Protein AF-A0AA49Q5U3-F1 (afdb_monomer)

Sequence (132 aa):
MLRSLFLLAAVAALPAMAGAQGTARPQVPVVPTHLMPPAGKCRIWMDGVSPAQQPAPTDCQTALRQKPANGTVIFGPSERELETKGFRSNPRPTRRDTTSRAALPARGRNTPPRTPPDTTKPPAERRPEPTS

Mean predicted aligned error: 20.11 Å

Solvent-accessible surface area (backbone atoms only — not comparable to full-atom values): 9376 Å² total; per-residue (Å²): 139,90,82,77,90,78,87,76,84,78,79,77,79,75,78,80,83,78,72,78,80,70,76,78,72,83,80,76,78,92,69,59,77,92,73,54,33,57,64,79,24,11,23,49,47,48,73,95,56,55,82,91,74,46,61,72,70,39,50,50,70,58,38,67,72,69,53,52,94,66,40,45,80,44,74,22,50,49,67,69,52,52,52,55,51,51,59,68,70,47,75,73,78,71,94,71,83,75,90,68,85,78,81,88,81,92,79,88,79,92,69,79,82,83,75,78,85,79,81,83,68,77,81,80,83,81,77,82,80,84,87,127

Radius of gyration: 33.05 Å; Cα contacts (8 Å, |Δi|>4): 86; chains: 1; bounding box: 50×79×118 Å

Organism: NCBI:txid3062599

Foldseek 3Di:
DDDDDDDDPPPPPDPPPPPPPPPPDPDDDDDDPVQAAAAQWKFKDAPPDDSVRGDHIHHPVVCVVPHDPRIDIHHHDYPVRVVVVVVVVPPDPPPPPPPPDDDDDDDDDPDDDPDPDDPPDDDPDDDDDDDD

pLDDT: mean 70.68, std 15.83, range [43.59, 94.0]

Structure (mmCIF, N/CA/C/O backbone):
data_AF-A0AA49Q5U3-F1
#
_entry.id   AF-A0AA49Q5U3-F1
#
loop_
_atom_site.group_PDB
_atom_site.id
_atom_site.type_symbol
_atom_site.label_atom_id
_atom_site.label_alt_id
_atom_site.label_comp_id
_atom_site.label_asym_id
_atom_site.label_entity_id
_atom_site.label_seq_id
_atom_site.pdbx_PDB_ins_code
_atom_site.Cartn_x
_atom_site.Cartn_y
_atom_site.Cartn_z
_atom_site.occupancy
_atom_site.B_iso_or_equiv
_atom_site.auth_seq_id
_atom_site.auth_comp_id
_atom_site.auth_asym_id
_atom_site.auth_atom_id
_atom_site.pdbx_PDB_model_num
ATOM 1 N N . MET A 1 1 ? 27.149 2.979 80.688 1.00 44.25 1 MET A N 1
ATOM 2 C CA . MET A 1 1 ? 27.960 2.083 79.837 1.00 44.25 1 MET A CA 1
ATOM 3 C C . MET A 1 1 ? 27.377 2.113 78.435 1.00 44.25 1 MET A C 1
ATOM 5 O O . MET A 1 1 ? 26.238 1.715 78.247 1.00 44.25 1 MET A O 1
ATOM 9 N N . LEU A 1 2 ? 28.130 2.705 77.511 1.00 52.16 2 LEU A N 1
ATOM 10 C CA . LEU A 1 2 ? 27.773 3.003 76.125 1.00 52.16 2 LEU A CA 1
ATOM 11 C C . LEU A 1 2 ? 28.107 1.775 75.262 1.00 52.16 2 LEU A C 1
ATOM 13 O O . LEU A 1 2 ? 29.262 1.350 75.270 1.00 52.16 2 LEU A O 1
ATOM 17 N N . ARG A 1 3 ? 27.137 1.170 74.563 1.00 50.44 3 ARG A N 1
ATOM 18 C CA . ARG A 1 3 ? 27.397 0.013 73.687 1.00 50.44 3 ARG A CA 1
ATOM 19 C C . ARG A 1 3 ? 26.669 0.116 72.345 1.00 50.44 3 ARG A C 1
ATOM 21 O O . ARG A 1 3 ? 25.473 -0.116 72.252 1.00 50.44 3 ARG A O 1
ATOM 28 N N . SER A 1 4 ? 27.494 0.423 71.346 1.00 54.16 4 SER A N 1
ATOM 29 C CA . SER A 1 4 ? 27.436 0.054 69.929 1.00 54.16 4 SER A CA 1
ATOM 30 C C . SER A 1 4 ? 26.231 0.475 69.088 1.00 54.16 4 SER A C 1
ATOM 32 O O . SER A 1 4 ? 25.242 -0.241 68.968 1.00 54.16 4 SER A O 1
ATOM 34 N N . LEU A 1 5 ? 26.440 1.570 68.346 1.00 60.38 5 LEU A N 1
ATOM 35 C CA . LEU A 1 5 ? 25.921 1.730 66.988 1.00 60.38 5 LEU A CA 1
ATOM 36 C C . LEU A 1 5 ? 26.385 0.541 66.127 1.00 60.38 5 LEU A C 1
ATOM 38 O O . LEU A 1 5 ? 27.580 0.404 65.865 1.00 60.38 5 LEU A O 1
ATOM 42 N N . PHE A 1 6 ? 25.450 -0.276 65.643 1.00 58.16 6 PHE A N 1
ATOM 43 C CA . PHE A 1 6 ? 25.685 -1.135 64.484 1.00 58.16 6 PHE A CA 1
ATOM 44 C C . PHE A 1 6 ? 25.217 -0.400 63.224 1.00 58.16 6 PHE A C 1
ATOM 46 O O . PHE A 1 6 ? 24.026 -0.269 62.956 1.00 58.16 6 PHE A O 1
ATOM 53 N N . LEU A 1 7 ? 26.197 0.099 62.471 1.00 61.59 7 LEU A N 1
ATOM 54 C CA . LEU A 1 7 ? 26.070 0.513 61.077 1.00 61.59 7 LEU A CA 1
ATOM 55 C C . LEU A 1 7 ? 25.727 -0.718 60.224 1.00 61.59 7 LEU A C 1
ATOM 57 O O . LEU A 1 7 ? 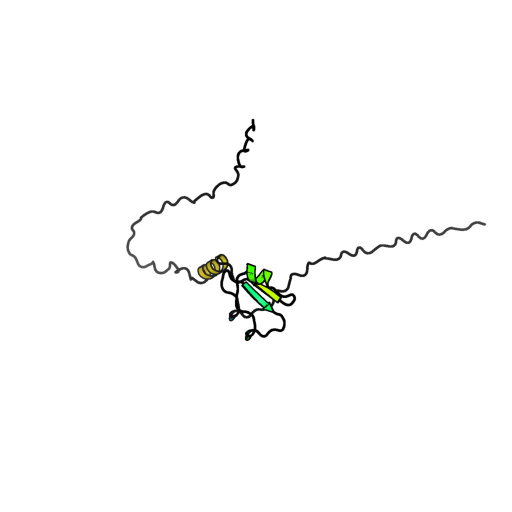26.575 -1.584 60.022 1.00 61.59 7 LEU A O 1
ATOM 61 N N . LEU A 1 8 ? 24.508 -0.776 59.690 1.00 56.56 8 LEU A N 1
ATOM 62 C CA . LEU A 1 8 ? 24.157 -1.645 58.567 1.00 56.56 8 LEU A CA 1
ATOM 63 C C . LEU A 1 8 ? 23.804 -0.751 57.379 1.00 56.56 8 LEU A C 1
ATOM 65 O O . LEU A 1 8 ? 22.691 -0.248 57.247 1.00 56.56 8 LEU A O 1
ATOM 69 N N . ALA A 1 9 ? 24.811 -0.520 56.539 1.00 57.69 9 ALA A N 1
ATOM 70 C CA . ALA A 1 9 ? 24.674 0.112 55.240 1.00 57.69 9 ALA A CA 1
ATOM 71 C C . ALA A 1 9 ? 23.864 -0.811 54.317 1.00 57.69 9 ALA A C 1
ATOM 73 O O . ALA A 1 9 ? 24.399 -1.748 53.726 1.00 57.69 9 ALA A O 1
ATOM 74 N N . ALA A 1 10 ? 22.562 -0.556 54.198 1.00 59.16 10 ALA A N 1
ATOM 75 C CA . ALA A 1 10 ? 21.738 -1.163 53.163 1.00 59.16 10 ALA A CA 1
ATOM 76 C C . ALA A 1 10 ? 22.010 -0.437 51.836 1.00 59.16 10 ALA A C 1
ATOM 78 O O . ALA A 1 10 ? 21.358 0.549 51.497 1.00 59.16 10 ALA A O 1
ATOM 79 N N . VAL A 1 11 ? 23.015 -0.910 51.095 1.00 60.34 11 VAL A N 1
ATOM 80 C CA . VAL A 1 11 ? 23.208 -0.555 49.684 1.00 60.34 11 VAL A CA 1
ATOM 81 C C . VAL A 1 11 ? 22.036 -1.158 48.912 1.00 60.34 11 VAL A C 1
ATOM 83 O O . VAL A 1 11 ? 22.049 -2.330 48.540 1.00 60.34 11 VAL A O 1
ATOM 86 N N . ALA A 1 12 ? 20.983 -0.366 48.721 1.00 58.09 12 ALA A N 1
ATOM 87 C CA . ALA A 1 12 ? 19.884 -0.711 47.836 1.00 58.09 12 ALA A CA 1
ATOM 88 C C . ALA A 1 12 ? 20.409 -0.694 46.393 1.00 58.09 12 ALA A C 1
ATOM 90 O O . ALA A 1 12 ? 20.529 0.357 45.764 1.00 58.09 12 ALA A O 1
ATOM 91 N N . ALA A 1 13 ? 20.769 -1.872 45.884 1.00 59.47 13 ALA A N 1
ATOM 92 C CA . ALA A 1 13 ? 21.038 -2.087 44.474 1.00 59.47 13 ALA A CA 1
ATOM 93 C C . ALA A 1 13 ? 19.747 -1.818 43.684 1.00 59.47 13 ALA A C 1
ATOM 95 O O . ALA A 1 13 ? 18.818 -2.623 43.694 1.00 59.47 13 ALA A O 1
ATOM 96 N N . LEU A 1 14 ? 19.676 -0.661 43.027 1.00 57.06 14 LEU A N 1
ATOM 97 C CA . LEU A 1 14 ? 18.651 -0.360 42.033 1.00 57.06 14 LEU A CA 1
ATOM 98 C C . LEU A 1 14 ? 18.920 -1.250 40.807 1.00 57.06 14 LEU A C 1
ATOM 100 O O . LEU A 1 14 ? 19.971 -1.089 40.180 1.00 57.06 14 LEU A O 1
ATOM 104 N N . PRO A 1 15 ? 18.031 -2.188 40.433 1.00 55.47 15 PRO A N 1
ATOM 105 C CA . PRO A 1 15 ? 18.176 -2.885 39.168 1.00 55.47 15 PRO A CA 1
ATOM 106 C C . PRO A 1 15 ? 17.981 -1.864 38.044 1.00 55.47 15 PRO A C 1
ATOM 108 O O . PRO A 1 15 ? 16.939 -1.215 37.943 1.00 55.47 15 PRO A O 1
ATOM 111 N N . ALA A 1 16 ? 19.004 -1.704 37.205 1.00 57.69 16 ALA A N 1
ATOM 112 C CA . ALA A 1 16 ? 18.911 -0.941 35.973 1.00 57.69 16 ALA A CA 1
ATOM 113 C C . ALA A 1 16 ? 17.828 -1.576 35.090 1.00 57.69 16 ALA A C 1
ATOM 115 O O . ALA A 1 16 ? 18.021 -2.652 34.525 1.00 57.69 16 ALA A O 1
ATOM 116 N N . MET A 1 17 ? 16.679 -0.911 34.976 1.00 60.38 17 MET A N 1
ATOM 117 C CA . MET A 1 17 ? 15.653 -1.240 33.992 1.00 60.38 17 MET A CA 1
ATOM 118 C C . MET A 1 17 ? 16.179 -0.830 32.614 1.00 60.38 17 MET A C 1
ATOM 120 O O . MET A 1 17 ? 15.819 0.212 32.069 1.00 60.38 17 MET A O 1
ATOM 124 N N . ALA A 1 18 ? 17.082 -1.638 32.058 1.00 56.72 18 ALA A N 1
ATOM 125 C CA . ALA A 1 18 ? 17.463 -1.578 30.658 1.00 56.72 18 ALA A CA 1
ATOM 126 C C . ALA A 1 18 ? 16.278 -2.096 29.832 1.00 56.72 18 ALA A C 1
ATOM 128 O O . ALA A 1 18 ? 16.232 -3.253 29.418 1.00 56.72 18 ALA A O 1
ATOM 129 N N . GLY A 1 19 ? 15.277 -1.238 29.637 1.00 57.19 19 GLY A N 1
ATOM 130 C CA . GLY A 1 19 ? 14.248 -1.464 28.637 1.00 57.19 19 GLY A CA 1
ATOM 131 C C . GLY A 1 19 ? 14.928 -1.500 27.278 1.00 57.19 19 GLY A C 1
ATOM 132 O O . GLY A 1 19 ? 15.266 -0.456 26.726 1.00 57.19 19 GLY A O 1
ATOM 133 N N . ALA A 1 20 ? 15.164 -2.700 26.753 1.00 59.66 20 ALA A N 1
ATOM 134 C CA . ALA A 1 20 ? 15.491 -2.900 25.356 1.00 59.66 20 ALA A CA 1
ATOM 135 C C . ALA A 1 20 ? 14.320 -2.343 24.538 1.00 59.66 20 ALA A C 1
ATOM 137 O O . ALA A 1 20 ? 13.305 -3.009 24.339 1.00 59.66 20 ALA A O 1
ATOM 138 N N . GLN A 1 21 ? 14.434 -1.085 24.115 1.00 62.03 21 GLN A N 1
ATOM 139 C CA . GLN A 1 21 ? 13.495 -0.432 23.214 1.00 62.03 21 GLN A CA 1
ATOM 140 C C . GLN A 1 21 ? 13.692 -1.028 21.817 1.00 62.03 21 GLN A C 1
ATOM 142 O O . GLN A 1 21 ? 14.231 -0.399 20.910 1.00 62.03 21 GLN A O 1
ATOM 147 N N . GLY A 1 22 ? 13.293 -2.287 21.642 1.00 59.38 22 GLY A N 1
ATOM 148 C CA . GLY A 1 22 ? 13.081 -2.847 20.321 1.00 59.38 22 GLY A CA 1
ATOM 149 C C . GLY A 1 22 ? 11.894 -2.116 19.718 1.00 59.38 22 GLY A C 1
ATOM 150 O O . GLY A 1 22 ? 10.755 -2.399 20.078 1.00 59.38 22 GLY A O 1
ATOM 151 N N . THR A 1 23 ? 12.145 -1.143 18.842 1.00 67.50 23 THR A N 1
ATOM 152 C CA . THR A 1 23 ? 11.095 -0.519 18.037 1.00 67.50 23 THR A CA 1
ATOM 153 C C . THR A 1 23 ? 10.365 -1.640 17.304 1.00 67.50 23 THR A C 1
ATOM 155 O O . THR A 1 23 ? 10.928 -2.256 16.396 1.00 67.50 23 THR A O 1
ATOM 158 N N . ALA A 1 24 ? 9.143 -1.958 17.740 1.00 64.75 24 ALA A N 1
ATOM 159 C CA . ALA A 1 24 ? 8.311 -2.949 17.080 1.00 64.75 24 ALA A CA 1
ATOM 160 C C . ALA A 1 24 ? 8.181 -2.527 15.614 1.00 64.75 24 ALA A C 1
ATOM 162 O O . ALA A 1 24 ? 7.618 -1.476 15.306 1.00 64.75 24 ALA A O 1
ATOM 163 N N . ARG A 1 25 ? 8.790 -3.301 14.706 1.00 66.06 25 ARG A N 1
ATOM 164 C CA . ARG A 1 25 ? 8.693 -3.024 13.274 1.00 66.06 25 ARG A CA 1
ATOM 165 C C . ARG A 1 25 ? 7.213 -3.125 12.897 1.00 66.06 25 ARG A C 1
ATOM 167 O O . ARG A 1 25 ? 6.589 -4.119 13.277 1.00 66.06 25 ARG A O 1
ATOM 174 N N . PRO A 1 26 ? 6.648 -2.137 12.184 1.00 62.78 26 PRO A N 1
ATOM 175 C CA . PRO A 1 26 ? 5.261 -2.209 11.753 1.00 62.78 26 PRO A CA 1
ATOM 176 C C . PRO A 1 26 ? 5.066 -3.496 10.949 1.00 62.78 26 PRO A C 1
ATOM 178 O O . PRO A 1 26 ? 5.771 -3.735 9.965 1.00 62.78 26 PRO A O 1
ATOM 181 N N . GLN A 1 27 ? 4.164 -4.359 11.420 1.00 66.94 27 GLN A N 1
ATOM 182 C CA . GLN A 1 27 ? 3.849 -5.605 10.734 1.00 66.94 27 GLN A CA 1
ATOM 183 C C . GLN A 1 27 ? 3.128 -5.252 9.434 1.00 66.94 27 GLN A C 1
ATOM 185 O O . GLN A 1 27 ? 2.066 -4.634 9.451 1.00 66.94 27 GLN A O 1
ATOM 190 N N . VAL A 1 28 ? 3.734 -5.596 8.299 1.00 71.62 28 VAL A N 1
ATOM 191 C CA . VAL A 1 28 ? 3.096 -5.426 6.992 1.00 71.62 28 VAL A CA 1
ATOM 192 C C . VAL A 1 28 ? 2.044 -6.529 6.853 1.00 71.62 28 VAL A C 1
ATOM 194 O O . VAL A 1 28 ? 2.395 -7.700 7.021 1.00 71.62 28 VAL A O 1
ATOM 197 N N . PRO A 1 29 ? 0.772 -6.200 6.571 1.00 75.69 29 PRO A N 1
ATOM 198 C CA . PRO A 1 29 ? -0.269 -7.210 6.444 1.00 75.69 29 PRO A CA 1
ATOM 199 C C . PRO A 1 29 ? 0.023 -8.149 5.268 1.00 75.69 29 PRO A C 1
ATOM 201 O O . PRO A 1 29 ? 0.584 -7.750 4.244 1.00 75.69 29 PRO A O 1
ATOM 204 N N . VAL A 1 30 ? -0.357 -9.420 5.421 1.00 77.19 30 VAL A N 1
ATOM 205 C CA . VAL A 1 30 ? -0.152 -10.455 4.400 1.00 77.19 30 VAL A CA 1
ATOM 206 C C . VAL A 1 30 ? -1.154 -10.239 3.265 1.00 77.19 30 VAL A C 1
ATOM 208 O O . VAL A 1 30 ? -2.323 -10.605 3.369 1.00 77.19 30 VAL A O 1
ATOM 211 N N . VAL A 1 31 ? -0.690 -9.631 2.173 1.00 82.44 31 VAL A N 1
ATOM 212 C CA . VAL A 1 31 ? -1.497 -9.383 0.972 1.00 82.44 31 VAL A CA 1
ATOM 213 C C . VAL A 1 31 ? -1.326 -10.534 -0.023 1.00 82.44 31 VAL A C 1
ATOM 215 O O . VAL A 1 31 ? -0.189 -10.857 -0.380 1.00 82.44 31 VAL A O 1
ATOM 218 N N . PRO A 1 32 ? -2.418 -11.140 -0.527 1.00 80.44 32 PRO A N 1
ATOM 219 C CA . PRO A 1 32 ? -2.335 -12.135 -1.589 1.00 80.44 32 PRO A CA 1
ATOM 220 C C . PRO A 1 32 ? -1.619 -11.588 -2.829 1.00 80.44 32 PRO A C 1
ATOM 222 O O . PRO A 1 32 ? -1.894 -10.474 -3.271 1.00 80.44 32 PRO A O 1
ATOM 225 N N . THR A 1 33 ? -0.743 -12.385 -3.445 1.00 81.06 33 THR A N 1
ATOM 226 C CA . THR A 1 33 ? 0.108 -11.937 -4.564 1.00 81.06 33 THR A CA 1
ATOM 227 C C . THR A 1 33 ? -0.687 -11.381 -5.751 1.00 81.06 33 THR A C 1
ATOM 229 O O . THR A 1 33 ? -0.243 -10.437 -6.392 1.00 81.06 33 THR A O 1
ATOM 232 N N . HIS A 1 34 ? -1.884 -11.911 -6.018 1.00 81.44 34 HIS A N 1
ATOM 233 C CA . HIS A 1 34 ? -2.757 -11.445 -7.104 1.00 81.44 34 HIS A CA 1
ATOM 234 C C . HIS A 1 34 ? -3.421 -10.083 -6.828 1.00 81.44 34 HIS A C 1
ATOM 236 O O . HIS A 1 34 ? -3.950 -9.462 -7.745 1.00 81.44 34 HIS A O 1
ATOM 242 N N . LEU A 1 35 ? -3.397 -9.606 -5.580 1.00 85.62 35 LEU A N 1
ATOM 243 C CA . LEU A 1 35 ? -3.902 -8.289 -5.175 1.00 85.62 35 LEU A CA 1
ATOM 244 C C . LEU A 1 35 ? -2.784 -7.273 -4.954 1.00 85.62 35 LEU A C 1
ATOM 246 O O . LEU A 1 35 ? -3.065 -6.134 -4.562 1.00 85.62 35 LEU A O 1
ATOM 250 N N . MET A 1 36 ? -1.541 -7.684 -5.206 1.00 85.81 36 MET A N 1
ATOM 251 C CA . MET A 1 36 ? -0.380 -6.823 -5.104 1.00 85.81 36 MET A CA 1
ATOM 252 C C . MET A 1 36 ? -0.496 -5.674 -6.117 1.00 85.81 36 MET A C 1
ATOM 254 O O . MET A 1 36 ? -0.879 -5.910 -7.267 1.00 85.81 36 MET A O 1
ATOM 258 N N . PRO A 1 37 ? -0.174 -4.431 -5.727 1.00 88.19 37 PRO A N 1
ATOM 259 C CA . PRO A 1 37 ? -0.185 -3.314 -6.660 1.00 88.19 37 PRO A CA 1
ATOM 260 C C . PRO A 1 37 ? 0.837 -3.534 -7.785 1.00 88.19 37 PRO A C 1
ATOM 262 O O . PRO A 1 37 ? 1.896 -4.123 -7.540 1.00 88.19 37 PRO A O 1
ATOM 265 N N . PRO A 1 38 ? 0.566 -3.033 -9.003 1.00 85.62 38 PRO A N 1
ATOM 266 C CA . PRO A 1 38 ? 1.559 -3.015 -10.071 1.00 85.62 38 PRO A CA 1
ATOM 267 C C . PRO A 1 38 ? 2.725 -2.075 -9.723 1.00 85.62 38 PRO A C 1
ATOM 269 O O . PRO A 1 38 ? 2.658 -1.296 -8.767 1.00 85.62 38 PRO A O 1
ATOM 272 N N . ALA A 1 39 ? 3.807 -2.140 -10.502 1.00 87.56 39 ALA A N 1
ATOM 273 C CA . ALA A 1 39 ? 4.982 -1.318 -10.235 1.00 87.56 39 ALA A CA 1
ATOM 274 C C . ALA A 1 39 ? 4.680 0.181 -10.272 1.00 87.56 39 ALA A C 1
ATOM 276 O O . ALA A 1 39 ? 3.886 0.659 -11.084 1.00 87.56 39 ALA A O 1
ATOM 277 N N . GLY A 1 40 ? 5.304 0.910 -9.346 1.00 86.69 40 GLY A N 1
ATOM 278 C CA . GLY A 1 40 ? 5.098 2.351 -9.191 1.00 86.69 40 GLY A CA 1
ATOM 279 C C . GLY A 1 40 ? 3.704 2.750 -8.687 1.00 86.69 40 GLY A C 1
ATOM 280 O O . GLY A 1 40 ? 3.388 3.938 -8.666 1.00 86.69 40 GLY A O 1
ATOM 281 N N . LY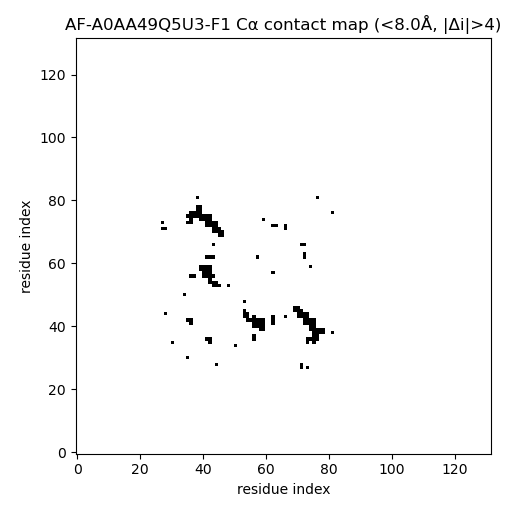S A 1 41 ? 2.860 1.793 -8.278 1.00 92.12 41 LYS A N 1
ATOM 282 C CA . LYS A 1 41 ? 1.559 2.051 -7.645 1.00 92.12 41 LYS A CA 1
ATOM 283 C C . LYS A 1 41 ? 1.541 1.563 -6.205 1.00 92.12 41 LYS A C 1
ATOM 285 O O . LYS A 1 41 ? 2.332 0.714 -5.799 1.00 92.12 41 LYS A O 1
ATOM 290 N N . CYS A 1 42 ? 0.605 2.100 -5.441 1.00 92.56 42 CYS A N 1
ATOM 291 C CA . CYS A 1 42 ? 0.354 1.717 -4.064 1.00 92.56 42 CYS A CA 1
ATOM 292 C C . CYS A 1 42 ? -1.095 1.271 -3.894 1.00 92.56 42 CYS A C 1
ATOM 294 O O . CYS A 1 42 ? -1.963 1.582 -4.705 1.00 92.56 42 CYS A O 1
ATOM 296 N N . ARG A 1 43 ? -1.384 0.540 -2.825 1.00 93.12 43 ARG A N 1
ATOM 297 C CA . ARG A 1 43 ? -2.753 0.175 -2.454 1.00 93.12 43 ARG A CA 1
ATOM 298 C C . ARG A 1 43 ? -2.931 0.331 -0.960 1.00 93.12 43 ARG A C 1
ATOM 300 O O . ARG A 1 43 ? -2.024 0.032 -0.192 1.00 93.12 43 ARG A O 1
ATOM 307 N N . ILE A 1 44 ? -4.102 0.797 -0.554 1.00 93.00 44 ILE A N 1
ATOM 308 C CA . ILE A 1 44 ? -4.485 0.845 0.854 1.00 93.00 44 ILE A CA 1
ATOM 309 C C . ILE A 1 44 ? -5.082 -0.517 1.205 1.00 93.00 44 ILE A C 1
ATOM 311 O O . ILE A 1 44 ? -6.041 -0.949 0.570 1.00 93.00 44 ILE A O 1
ATOM 315 N N . TRP A 1 45 ? -4.504 -1.184 2.195 1.00 91.75 45 TRP A N 1
ATOM 316 C CA . TRP A 1 45 ? -5.015 -2.419 2.770 1.00 91.75 45 TRP A CA 1
ATOM 317 C C . TRP A 1 45 ? -5.713 -2.107 4.085 1.00 91.75 45 TRP A C 1
ATOM 319 O O . TRP A 1 45 ? -5.068 -1.634 5.019 1.00 91.75 45 TRP A O 1
ATOM 329 N N . MET A 1 46 ? -7.020 -2.331 4.150 1.00 91.00 46 MET A N 1
ATOM 330 C CA . MET A 1 46 ? -7.800 -2.101 5.365 1.00 91.00 46 MET A CA 1
ATOM 331 C C . MET A 1 46 ? -7.941 -3.382 6.178 1.00 91.00 46 MET A C 1
ATOM 333 O O . MET A 1 46 ? -8.304 -4.429 5.631 1.00 91.00 46 MET A O 1
ATOM 337 N N . ASP A 1 47 ? -7.715 -3.274 7.484 1.00 88.06 47 ASP A N 1
ATOM 338 C CA . ASP A 1 47 ? -7.934 -4.377 8.414 1.00 88.06 47 ASP A CA 1
ATOM 339 C C . ASP A 1 47 ? -9.437 -4.667 8.557 1.00 88.06 47 ASP A C 1
ATOM 341 O O . ASP A 1 47 ? -10.261 -3.756 8.657 1.00 88.06 47 ASP A O 1
ATOM 345 N N . GLY A 1 48 ? -9.802 -5.952 8.529 1.00 86.31 48 GLY A N 1
ATOM 346 C CA . GLY A 1 48 ? -11.195 -6.409 8.622 1.00 86.31 48 GLY A CA 1
ATOM 347 C C . GLY A 1 48 ? -12.010 -6.314 7.324 1.00 86.31 48 GLY A C 1
ATOM 348 O O . GLY A 1 48 ? -13.154 -6.761 7.303 1.00 86.31 48 GLY A O 1
ATOM 349 N N . VAL A 1 49 ? -11.441 -5.786 6.233 1.00 89.81 49 VAL A N 1
ATOM 350 C CA . VAL A 1 49 ? -12.112 -5.716 4.925 1.00 89.81 49 VAL A CA 1
ATOM 351 C C . VAL A 1 49 ? -11.710 -6.908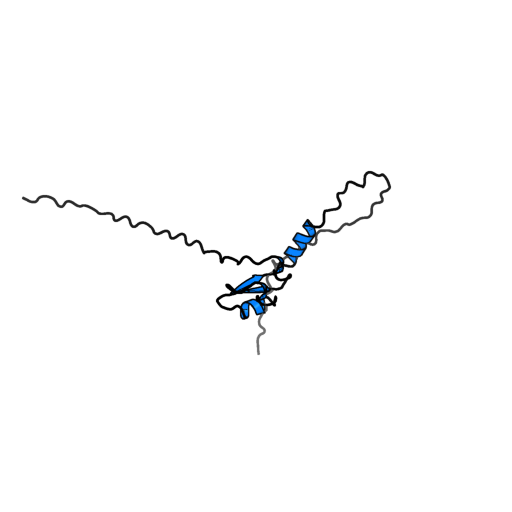 4.058 1.00 89.81 49 VAL A C 1
ATOM 353 O O . VAL A 1 49 ? -10.527 -7.236 3.921 1.00 89.81 49 VAL A O 1
ATOM 356 N N . SER A 1 50 ? -12.698 -7.567 3.448 1.00 89.25 50 SER A N 1
ATOM 357 C CA . SER A 1 50 ? -12.441 -8.727 2.593 1.00 89.25 50 SER A CA 1
ATOM 358 C C . SER A 1 50 ? -11.621 -8.341 1.350 1.00 89.25 50 SER A C 1
ATOM 360 O O . SER A 1 50 ? -11.776 -7.231 0.837 1.00 89.25 50 SER A O 1
ATOM 362 N N . PRO A 1 51 ? -10.781 -9.240 0.804 1.00 86.38 51 PRO A N 1
ATOM 363 C CA . PRO A 1 51 ? -9.902 -8.920 -0.324 1.00 86.38 51 PRO A CA 1
ATOM 364 C C . PRO A 1 51 ? -10.627 -8.400 -1.582 1.00 86.38 51 PRO A C 1
ATOM 366 O O . PRO A 1 51 ? -10.078 -7.573 -2.307 1.00 86.38 51 PRO A O 1
ATOM 369 N N . ALA A 1 52 ? -11.869 -8.839 -1.818 1.00 87.88 52 ALA A N 1
ATOM 370 C CA . ALA A 1 52 ? -12.701 -8.401 -2.944 1.00 87.88 52 ALA A CA 1
ATOM 371 C C . ALA A 1 52 ? -13.255 -6.973 -2.779 1.00 87.88 52 ALA A C 1
ATOM 373 O O . ALA A 1 52 ? -13.586 -6.322 -3.765 1.00 87.88 52 ALA A O 1
ATOM 374 N N . GLN A 1 53 ? -13.342 -6.485 -1.540 1.00 91.88 53 GLN A N 1
ATOM 375 C CA . GLN A 1 53 ? -13.820 -5.142 -1.198 1.00 91.88 53 GLN A CA 1
ATOM 376 C C . GLN A 1 53 ? -12.670 -4.155 -0.964 1.00 91.88 53 GLN A C 1
ATOM 378 O O . GLN A 1 53 ? -12.907 -2.983 -0.675 1.00 91.88 53 GLN A O 1
ATOM 383 N N . GLN A 1 54 ? -11.420 -4.616 -1.068 1.00 91.81 54 GLN A N 1
ATOM 384 C CA . GLN A 1 54 ? -10.261 -3.752 -0.896 1.00 91.81 54 GLN A CA 1
ATOM 385 C C . GLN A 1 54 ? -10.208 -2.707 -2.024 1.00 91.81 54 GLN A C 1
ATOM 387 O O . GLN A 1 54 ? -10.393 -3.070 -3.192 1.00 91.81 54 GLN A O 1
ATOM 392 N N . PRO A 1 55 ? -9.871 -1.440 -1.720 1.00 90.38 55 PRO A N 1
ATOM 393 C CA . PRO A 1 55 ? -9.777 -0.365 -2.700 1.00 90.38 55 PRO A CA 1
ATOM 394 C C . PRO A 1 55 ? -8.882 -0.735 -3.878 1.00 90.38 55 PRO A C 1
ATOM 396 O O . PRO A 1 55 ? -7.928 -1.504 -3.726 1.00 90.38 55 PRO A O 1
ATOM 399 N N . ALA A 1 56 ? -9.163 -0.172 -5.051 1.00 91.31 56 ALA A N 1
ATOM 400 C CA . ALA A 1 56 ? -8.306 -0.349 -6.215 1.00 91.31 56 ALA A CA 1
ATOM 401 C C . ALA A 1 56 ? -6.890 0.221 -5.961 1.00 91.31 56 ALA A C 1
ATOM 403 O O . ALA A 1 56 ? -6.731 1.128 -5.139 1.00 91.31 56 ALA A O 1
ATOM 404 N N . PRO A 1 57 ? -5.851 -0.282 -6.653 1.00 92.69 57 PRO A N 1
ATOM 405 C CA . PRO A 1 57 ? -4.526 0.331 -6.629 1.00 92.69 57 PRO A CA 1
ATOM 406 C C . PRO A 1 57 ? -4.566 1.791 -7.100 1.00 92.69 57 PRO A C 1
ATOM 408 O O . PRO A 1 57 ? -5.161 2.108 -8.130 1.00 92.69 57 PRO A O 1
ATOM 411 N N . THR A 1 58 ? -3.899 2.672 -6.364 1.00 93.19 58 THR A N 1
ATOM 412 C CA . THR A 1 58 ? -3.832 4.116 -6.608 1.00 93.19 58 THR A CA 1
ATOM 413 C C . THR A 1 58 ? -2.383 4.608 -6.630 1.00 93.19 58 THR A C 1
ATOM 415 O O . THR A 1 58 ? -1.423 3.845 -6.500 1.00 93.19 58 THR A O 1
ATOM 418 N N . ASP A 1 59 ? -2.201 5.902 -6.882 1.00 93.31 59 ASP A N 1
ATOM 419 C CA . ASP A 1 59 ? -0.901 6.547 -6.742 1.00 93.31 59 ASP A CA 1
ATOM 420 C C . ASP A 1 59 ? -0.425 6.549 -5.277 1.00 93.31 59 ASP A C 1
ATOM 422 O O . ASP A 1 59 ? -1.225 6.666 -4.348 1.00 93.31 59 ASP A O 1
ATOM 426 N N . CYS A 1 60 ? 0.885 6.434 -5.064 1.00 91.75 60 CYS A N 1
ATOM 427 C CA . CYS A 1 60 ? 1.471 6.362 -3.727 1.00 91.75 60 CYS A CA 1
ATOM 428 C C . CYS A 1 60 ? 1.281 7.635 -2.905 1.00 91.75 60 CYS A C 1
ATOM 430 O O . CYS A 1 60 ? 1.005 7.547 -1.706 1.00 91.75 60 CYS A O 1
ATOM 432 N N . GLN A 1 61 ? 1.360 8.810 -3.527 1.00 93.62 61 GLN A N 1
ATOM 433 C CA . GLN A 1 61 ? 1.090 10.067 -2.843 1.00 93.62 61 GLN A CA 1
ATOM 434 C C . GLN A 1 61 ? -0.379 10.130 -2.424 1.00 93.62 61 GLN A C 1
ATOM 436 O O . GLN A 1 61 ? -0.675 10.452 -1.274 1.00 93.62 61 GLN A O 1
ATOM 441 N N . THR A 1 62 ? -1.300 9.756 -3.313 1.00 94.00 62 THR A N 1
ATOM 442 C CA . THR A 1 62 ? -2.731 9.685 -2.986 1.00 94.00 62 THR A CA 1
ATOM 443 C C . THR A 1 62 ? -3.007 8.683 -1.864 1.00 94.00 62 THR A C 1
ATOM 445 O O . THR A 1 62 ? -3.695 9.026 -0.903 1.00 94.00 62 THR A O 1
ATOM 448 N N . ALA A 1 63 ? -2.426 7.483 -1.930 1.00 93.44 63 ALA A N 1
ATOM 449 C CA . ALA A 1 63 ? -2.609 6.434 -0.930 1.00 93.44 63 ALA A CA 1
ATOM 450 C C . ALA A 1 63 ? -2.138 6.870 0.464 1.00 93.44 63 ALA A C 1
ATOM 452 O O . ALA A 1 63 ? -2.812 6.598 1.453 1.00 93.44 63 ALA A O 1
ATOM 453 N N . LEU A 1 64 ? -1.016 7.590 0.550 1.00 92.69 64 LEU A N 1
ATOM 454 C CA . LEU A 1 64 ? -0.510 8.129 1.814 1.00 92.69 64 LEU A CA 1
ATOM 455 C C . LEU A 1 64 ? -1.410 9.225 2.392 1.00 92.69 64 LEU A C 1
ATOM 457 O O . LEU A 1 64 ? -1.548 9.319 3.609 1.00 92.69 64 LEU A O 1
ATOM 461 N N . ARG A 1 65 ? -2.025 10.051 1.538 1.00 93.81 65 ARG A N 1
ATOM 462 C CA . ARG A 1 65 ? -2.922 11.135 1.972 1.00 93.81 65 ARG A CA 1
ATOM 463 C C . ARG A 1 65 ? -4.300 10.632 2.391 1.00 93.81 65 ARG A C 1
ATOM 465 O O . ARG A 1 65 ? -4.879 11.180 3.319 1.00 93.81 65 ARG A O 1
ATOM 472 N N . GLN A 1 66 ? -4.815 9.615 1.706 1.00 92.88 66 GLN A N 1
ATOM 473 C CA . GLN A 1 66 ? -6.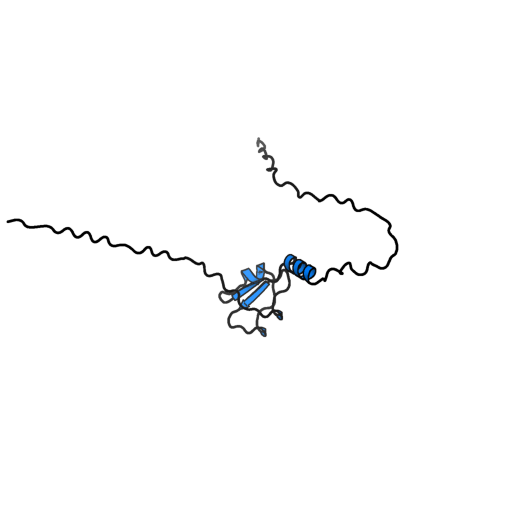155 9.063 1.929 1.00 92.88 66 GLN A CA 1
ATOM 474 C C . GLN A 1 66 ? -6.165 7.861 2.879 1.00 92.88 66 GLN A C 1
ATOM 476 O O . GLN A 1 66 ? -7.229 7.299 3.132 1.00 92.88 66 GLN A O 1
ATOM 481 N N . LYS A 1 67 ? -5.000 7.445 3.392 1.00 92.50 67 LYS A N 1
ATOM 482 C CA . LYS A 1 67 ? -4.887 6.312 4.311 1.00 92.50 67 LYS A CA 1
ATOM 483 C C . LYS A 1 67 ? -5.776 6.551 5.549 1.00 92.50 67 LYS A C 1
ATOM 485 O O . LYS A 1 67 ? -5.506 7.487 6.304 1.00 92.50 67 LYS A O 1
ATOM 490 N N . PRO A 1 68 ? -6.769 5.683 5.813 1.00 89.81 68 PRO A N 1
ATOM 491 C CA . PRO A 1 68 ? -7.534 5.729 7.049 1.00 89.81 68 PRO A CA 1
ATOM 492 C C . PRO A 1 68 ? -6.710 5.158 8.215 1.00 89.81 68 PRO A C 1
ATOM 494 O O . PRO A 1 68 ? -5.721 4.448 8.015 1.00 89.81 68 PRO A O 1
ATOM 497 N N . ALA A 1 69 ? -7.119 5.445 9.452 1.00 88.56 69 ALA A N 1
ATOM 498 C CA . ALA A 1 69 ? -6.388 5.015 10.649 1.00 88.56 69 ALA A CA 1
ATOM 499 C C . ALA A 1 69 ? -6.235 3.482 10.751 1.00 88.56 69 ALA A C 1
ATOM 501 O O . ALA A 1 69 ? -5.202 3.001 11.206 1.00 88.56 69 ALA A O 1
ATOM 502 N N . ASN A 1 70 ? -7.225 2.729 10.266 1.00 88.81 70 ASN A N 1
ATOM 503 C CA . ASN A 1 70 ? -7.260 1.262 10.213 1.00 88.81 70 ASN A CA 1
ATOM 504 C C . ASN A 1 70 ? -6.683 0.675 8.905 1.00 88.81 70 ASN A C 1
ATOM 506 O O . ASN A 1 70 ? -7.011 -0.451 8.529 1.00 88.81 70 ASN A O 1
ATOM 510 N N . GLY A 1 71 ? -5.905 1.462 8.157 1.00 90.12 71 GLY A N 1
ATOM 511 C CA . GLY A 1 71 ? -5.330 1.060 6.879 1.00 90.12 71 GLY A CA 1
ATOM 512 C C . GLY A 1 71 ? -3.805 1.058 6.879 1.00 90.12 71 GLY A C 1
ATOM 513 O O . GLY A 1 71 ? -3.153 1.904 7.494 1.00 90.12 71 GLY A O 1
ATOM 514 N N . THR A 1 72 ? -3.211 0.156 6.107 1.00 91.38 72 THR A N 1
ATOM 515 C CA . THR A 1 72 ? -1.773 0.123 5.816 1.00 91.38 7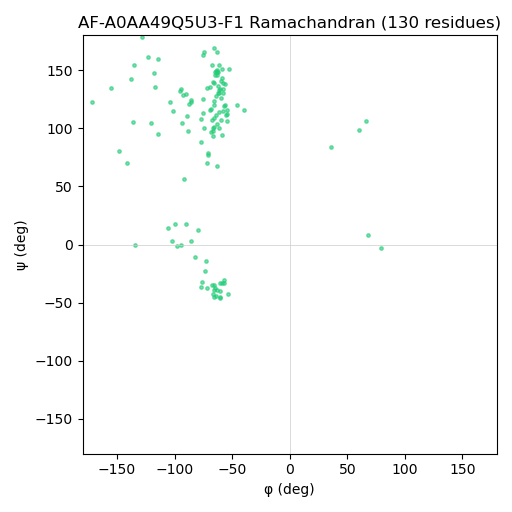2 THR A CA 1
ATOM 516 C C . THR A 1 72 ? -1.542 0.335 4.326 1.00 91.38 72 THR A C 1
ATOM 518 O O . THR A 1 72 ? -2.244 -0.233 3.498 1.00 91.38 72 THR A O 1
ATOM 521 N N . VAL A 1 73 ? -0.568 1.172 3.961 1.00 92.19 73 VAL A N 1
ATOM 522 C CA . VAL A 1 73 ? -0.213 1.384 2.551 1.00 92.19 73 VAL A CA 1
ATOM 523 C C . VAL A 1 73 ? 0.778 0.312 2.121 1.00 92.19 73 VAL A C 1
ATOM 525 O O . VAL A 1 73 ? 1.833 0.145 2.730 1.00 92.19 73 VAL A O 1
ATOM 528 N N . ILE A 1 74 ? 0.421 -0.401 1.062 1.00 90.75 74 ILE A N 1
ATOM 529 C CA . ILE A 1 74 ? 1.204 -1.459 0.441 1.00 90.75 74 ILE A CA 1
ATOM 530 C C . ILE A 1 74 ? 1.798 -0.895 -0.836 1.00 90.75 74 ILE A C 1
ATOM 532 O O . ILE A 1 74 ? 1.076 -0.409 -1.708 1.00 90.75 74 ILE A O 1
ATOM 536 N N . PHE A 1 75 ? 3.119 -0.949 -0.927 1.00 91.19 75 PHE A N 1
ATOM 537 C CA . PHE A 1 75 ? 3.862 -0.457 -2.074 1.00 91.19 75 PHE A CA 1
ATOM 538 C C . PHE A 1 75 ? 4.021 -1.590 -3.082 1.00 91.19 75 PHE A C 1
ATOM 540 O O . PHE A 1 75 ? 4.436 -2.693 -2.724 1.00 91.19 75 PHE A O 1
ATOM 547 N N . GLY A 1 76 ? 3.679 -1.319 -4.3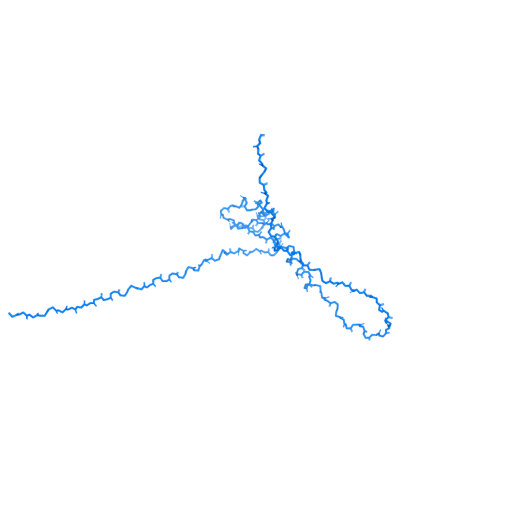40 1.00 89.06 76 GLY A N 1
ATOM 548 C CA . GLY A 1 76 ? 4.026 -2.204 -5.441 1.00 89.06 76 GLY A CA 1
ATOM 549 C C . GLY A 1 76 ? 5.546 -2.305 -5.614 1.00 89.06 76 GLY A C 1
ATOM 550 O O . GLY A 1 76 ? 6.299 -1.487 -5.070 1.00 89.06 76 GLY A O 1
ATOM 551 N N . PRO A 1 77 ? 6.025 -3.300 -6.377 1.00 86.69 77 PRO A N 1
ATOM 552 C CA . PRO A 1 77 ? 7.449 -3.452 -6.641 1.00 86.69 77 PRO A CA 1
ATOM 553 C C . PRO A 1 77 ? 8.009 -2.197 -7.320 1.00 86.69 77 PRO A C 1
ATOM 555 O O . PRO A 1 77 ? 7.356 -1.570 -8.155 1.00 86.69 77 PRO A O 1
ATOM 558 N N . SER A 1 78 ? 9.243 -1.830 -6.977 1.00 83.69 78 SER A N 1
ATOM 559 C CA . SER A 1 78 ? 9.953 -0.797 -7.734 1.00 83.69 78 SER A CA 1
ATOM 560 C C . SER A 1 78 ? 10.281 -1.307 -9.140 1.00 83.69 78 SER A C 1
ATOM 562 O O . SER A 1 78 ? 10.444 -2.512 -9.345 1.00 83.69 78 SER A O 1
ATOM 564 N N . GLU A 1 79 ? 10.431 -0.402 -10.106 1.00 82.25 79 GLU A N 1
ATOM 565 C CA . GLU A 1 79 ? 10.862 -0.762 -11.466 1.00 82.25 79 GLU A CA 1
ATOM 566 C C . GLU A 1 79 ? 12.166 -1.567 -11.434 1.00 82.25 79 GLU A C 1
ATOM 568 O O . GLU A 1 79 ? 12.252 -2.631 -12.038 1.00 82.25 79 GLU A O 1
ATOM 573 N N . ARG A 1 80 ? 13.125 -1.152 -10.595 1.00 79.25 80 ARG A N 1
ATOM 574 C CA . ARG A 1 80 ? 14.386 -1.883 -10.399 1.00 79.25 80 ARG A CA 1
ATOM 575 C C . ARG A 1 80 ? 14.190 -3.301 -9.866 1.00 79.25 80 ARG A C 1
ATOM 577 O O . ARG A 1 80 ? 14.977 -4.200 -10.171 1.00 79.25 80 ARG A O 1
ATOM 584 N N . GLU A 1 81 ? 13.168 -3.520 -9.043 1.00 80.81 81 GLU A N 1
ATOM 585 C CA . GLU A 1 81 ? 12.851 -4.854 -8.539 1.00 80.81 81 GLU A CA 1
ATOM 586 C C . GLU A 1 81 ? 12.251 -5.741 -9.634 1.00 80.81 81 GLU A C 1
ATOM 588 O O . GLU A 1 81 ? 12.595 -6.924 -9.714 1.00 80.81 81 GLU A O 1
ATOM 593 N N . LEU A 1 82 ? 11.415 -5.174 -10.511 1.00 79.50 82 LEU A N 1
ATOM 594 C CA . LEU A 1 82 ? 10.934 -5.883 -11.696 1.00 79.50 82 LEU A CA 1
ATOM 595 C C . LEU A 1 82 ? 12.081 -6.224 -12.652 1.00 79.50 82 LEU A C 1
ATOM 597 O O . LEU A 1 82 ? 12.166 -7.365 -13.102 1.00 79.50 82 LEU A O 1
ATOM 601 N N . GLU A 1 83 ? 12.996 -5.286 -12.910 1.00 78.00 83 GLU A N 1
ATOM 602 C CA . GLU A 1 83 ? 14.176 -5.512 -13.756 1.00 78.00 83 GLU A CA 1
ATOM 603 C C . GLU A 1 83 ? 15.075 -6.620 -13.196 1.00 78.00 83 GLU A C 1
ATOM 605 O O . GLU A 1 83 ? 15.487 -7.530 -13.918 1.00 78.00 83 GLU A O 1
ATOM 610 N N . THR A 1 84 ? 15.332 -6.598 -11.886 1.00 76.81 84 THR A N 1
ATOM 611 C CA . THR A 1 84 ? 16.163 -7.613 -11.223 1.00 76.81 84 THR A CA 1
ATOM 612 C C . THR A 1 84 ? 15.501 -8.994 -11.262 1.00 76.81 84 THR A C 1
ATOM 614 O O . THR A 1 84 ? 16.184 -10.000 -11.480 1.00 76.81 84 THR A O 1
ATOM 617 N N . LYS A 1 85 ? 14.175 -9.070 -11.078 1.00 74.50 85 LYS A N 1
ATOM 618 C CA . LYS A 1 85 ? 13.417 -10.325 -11.212 1.00 74.50 85 LYS A CA 1
ATOM 619 C C . LYS A 1 85 ? 13.417 -10.829 -12.659 1.00 74.50 85 LYS A C 1
ATOM 621 O O . LYS A 1 85 ? 13.683 -12.010 -12.866 1.00 74.50 85 LYS A O 1
ATOM 626 N N . GLY A 1 86 ? 13.226 -9.941 -13.635 1.00 67.12 86 GLY A N 1
ATOM 627 C CA . GLY A 1 86 ? 13.258 -10.256 -15.067 1.00 67.12 86 GLY A CA 1
ATOM 628 C C . GLY A 1 86 ? 14.622 -10.753 -15.554 1.00 67.12 86 GLY A C 1
ATOM 629 O O . GLY A 1 86 ? 14.703 -11.711 -16.322 1.00 67.12 86 GLY A O 1
ATOM 630 N N . PHE A 1 87 ? 15.714 -10.167 -15.056 1.00 59.84 87 PHE A N 1
ATOM 631 C CA . PHE A 1 87 ? 17.073 -10.622 -15.363 1.00 59.84 87 PHE A CA 1
ATOM 632 C C . PHE A 1 87 ? 17.364 -12.020 -14.800 1.00 59.84 87 PHE A C 1
ATOM 634 O O . PHE A 1 87 ? 18.066 -12.805 -15.432 1.00 59.84 87 PHE A O 1
ATOM 641 N N . ARG A 1 88 ? 16.809 -12.356 -13.628 1.00 60.94 88 ARG A N 1
ATOM 642 C CA . ARG A 1 88 ? 16.939 -13.699 -13.035 1.00 60.94 88 ARG A CA 1
ATOM 643 C C . ARG A 1 88 ? 16.050 -14.737 -13.715 1.00 60.94 88 ARG A C 1
ATOM 645 O O . ARG A 1 88 ? 16.437 -15.900 -13.773 1.00 60.94 88 ARG A O 1
ATOM 652 N N . SER A 1 89 ? 14.879 -14.337 -14.210 1.00 63.59 89 SER A N 1
ATOM 653 C CA . SER A 1 89 ? 13.946 -15.232 -14.903 1.00 63.59 89 SER A CA 1
ATOM 654 C C . SER A 1 89 ? 14.287 -15.451 -16.374 1.00 63.59 89 SER A C 1
ATOM 656 O O . SER A 1 89 ? 13.682 -16.317 -16.994 1.00 63.59 89 SER A O 1
ATOM 658 N N . ASN A 1 90 ? 15.221 -14.683 -16.942 1.00 60.00 90 ASN A N 1
ATOM 659 C CA . ASN A 1 90 ? 15.757 -14.950 -18.268 1.00 60.00 90 ASN A CA 1
ATOM 660 C C . ASN A 1 90 ? 16.946 -15.913 -18.113 1.00 60.00 90 ASN A C 1
ATOM 662 O O . ASN A 1 90 ? 18.039 -15.460 -17.752 1.00 60.00 90 ASN A O 1
ATOM 666 N N . PRO A 1 91 ? 16.778 -17.238 -18.309 1.00 58.34 91 PRO A N 1
ATOM 667 C CA . PRO A 1 91 ? 17.912 -18.142 -18.278 1.00 58.34 91 PRO A CA 1
ATOM 668 C C . PRO A 1 91 ? 18.898 -17.66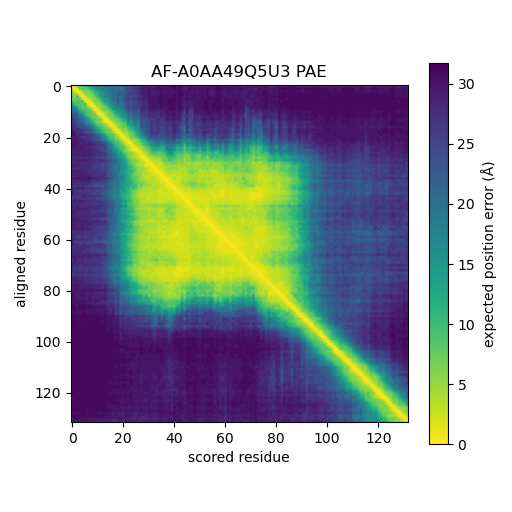3 -19.338 1.00 58.34 91 PRO A C 1
ATOM 670 O O . PRO A 1 91 ? 18.598 -17.649 -20.531 1.00 58.34 91 PRO A O 1
ATOM 673 N N . ARG A 1 92 ? 20.076 -17.216 -18.888 1.00 59.22 92 ARG A N 1
ATOM 674 C CA . ARG A 1 92 ? 21.203 -16.908 -19.767 1.00 59.22 92 ARG A CA 1
ATOM 675 C C . ARG A 1 92 ? 21.318 -18.083 -20.741 1.00 59.22 92 ARG A C 1
ATOM 677 O O . ARG A 1 92 ? 21.515 -19.193 -20.240 1.00 59.22 92 ARG A O 1
ATOM 684 N N . PRO A 1 93 ? 21.208 -17.882 -22.071 1.00 60.62 93 PRO A N 1
ATOM 685 C CA . PRO A 1 93 ? 21.411 -18.969 -23.013 1.00 60.62 93 PRO A CA 1
ATOM 686 C C . PRO A 1 93 ? 22.782 -19.550 -22.697 1.00 60.62 93 PRO A C 1
ATOM 688 O O . PRO A 1 93 ? 23.805 -18.855 -22.758 1.00 60.62 93 PRO A O 1
ATOM 691 N N . THR A 1 94 ? 22.789 -20.782 -22.193 1.00 59.38 94 THR A N 1
ATOM 692 C CA . THR A 1 94 ? 24.016 -21.452 -21.805 1.00 59.38 94 THR A CA 1
ATOM 693 C C . THR A 1 94 ? 24.839 -21.554 -23.068 1.00 59.38 94 THR A C 1
ATOM 695 O O . THR A 1 94 ? 24.449 -22.213 -24.024 1.00 59.38 94 THR A O 1
ATOM 698 N N . ARG A 1 95 ? 25.966 -20.845 -23.076 1.00 56.62 95 ARG A N 1
ATOM 699 C CA . ARG A 1 95 ? 27.010 -20.886 -24.098 1.00 56.62 95 ARG A CA 1
ATOM 700 C C . ARG A 1 95 ? 27.613 -22.297 -24.133 1.00 56.62 95 ARG A C 1
ATOM 702 O O . ARG A 1 95 ? 28.730 -22.500 -23.668 1.00 56.62 95 ARG A O 1
ATOM 709 N N . ARG A 1 96 ? 26.844 -23.293 -24.566 1.00 51.69 96 ARG A N 1
ATOM 710 C CA . ARG A 1 96 ? 27.278 -24.686 -24.700 1.00 51.69 96 ARG A CA 1
ATOM 711 C C . ARG A 1 96 ? 26.860 -25.323 -26.031 1.00 51.69 96 ARG A C 1
ATOM 713 O O . ARG A 1 96 ? 27.323 -26.414 -26.318 1.00 51.69 96 ARG A O 1
ATOM 720 N N . ASP A 1 97 ? 26.167 -24.585 -26.901 1.00 51.91 97 ASP A N 1
ATOM 721 C CA . ASP A 1 97 ? 25.821 -25.046 -28.257 1.00 51.91 97 ASP A CA 1
ATOM 722 C C . ASP A 1 97 ? 26.751 -24.500 -29.356 1.00 51.91 97 ASP A C 1
ATOM 724 O O . ASP A 1 97 ? 26.409 -24.508 -30.532 1.00 51.91 97 ASP A O 1
ATOM 728 N N . THR A 1 98 ? 27.944 -23.997 -29.013 1.00 52.91 98 THR A N 1
ATOM 729 C CA . THR A 1 98 ? 28.912 -23.478 -30.011 1.00 52.91 98 THR A CA 1
ATOM 730 C C . THR A 1 98 ? 30.114 -24.383 -30.260 1.00 52.91 98 THR A C 1
ATOM 732 O O . THR A 1 98 ? 31.054 -23.977 -30.941 1.00 52.91 98 THR A O 1
ATOM 735 N N . THR A 1 99 ? 30.068 -25.641 -29.816 1.00 51.16 99 THR A N 1
ATOM 736 C CA . THR A 1 99 ? 30.992 -26.676 -30.313 1.00 51.16 99 THR A CA 1
ATOM 737 C C . THR A 1 99 ? 30.374 -27.402 -31.507 1.00 51.16 99 THR A C 1
ATOM 739 O O . THR A 1 99 ? 30.224 -28.617 -31.536 1.00 51.16 99 THR A O 1
ATOM 742 N N . SER A 1 100 ? 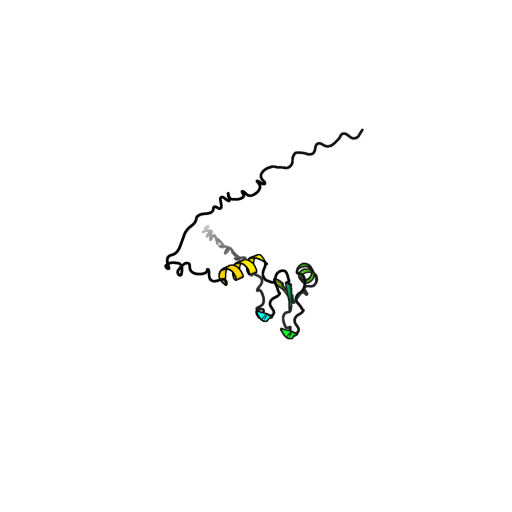30.004 -26.633 -32.524 1.00 50.19 100 SER A N 1
ATOM 743 C CA . SER A 1 100 ? 29.915 -27.107 -33.904 1.00 50.19 100 SER A CA 1
ATOM 744 C C . SER A 1 100 ? 30.424 -25.996 -34.816 1.00 50.19 100 SER A C 1
ATOM 746 O O . SER A 1 100 ? 29.682 -25.298 -35.486 1.00 50.19 100 SER A O 1
ATOM 748 N N . ARG A 1 101 ? 31.743 -25.788 -34.731 1.00 54.47 101 ARG A N 1
ATOM 749 C CA . ARG A 1 101 ? 32.643 -25.583 -35.873 1.00 54.47 101 ARG A CA 1
ATOM 750 C C . ARG A 1 101 ? 32.047 -24.795 -37.057 1.00 54.47 101 ARG A C 1
ATOM 752 O O . ARG A 1 101 ? 31.681 -25.411 -38.045 1.00 54.47 101 ARG A O 1
ATOM 759 N N . ALA A 1 102 ? 32.075 -23.460 -37.006 1.00 49.16 102 ALA A N 1
ATOM 760 C CA . ALA A 1 102 ? 32.328 -22.618 -38.186 1.00 49.16 102 ALA A CA 1
ATOM 761 C C . ALA A 1 102 ? 32.515 -21.128 -37.822 1.00 49.16 102 ALA A C 1
ATOM 763 O O . ALA A 1 102 ? 31.621 -20.495 -37.278 1.00 49.16 102 ALA A O 1
ATOM 764 N N . ALA A 1 103 ? 33.680 -20.601 -38.212 1.00 43.59 103 ALA A N 1
ATOM 765 C CA . ALA A 1 103 ? 33.969 -19.212 -38.589 1.00 43.59 103 ALA A CA 1
ATOM 766 C C . ALA A 1 103 ? 33.875 -18.073 -37.540 1.00 43.59 103 ALA A C 1
ATOM 768 O O . ALA A 1 103 ? 32.820 -17.534 -37.225 1.00 43.59 103 ALA A O 1
ATOM 769 N N . LEU A 1 104 ? 35.055 -17.591 -37.128 1.00 46.81 104 LEU A N 1
ATOM 770 C CA . LEU A 1 104 ? 35.312 -16.171 -36.825 1.00 46.81 104 LEU A CA 1
ATOM 771 C C . LEU A 1 104 ? 35.015 -15.308 -38.082 1.00 46.81 104 LEU A C 1
ATOM 773 O O . LEU A 1 104 ? 35.210 -15.798 -39.195 1.00 46.81 104 LEU A O 1
ATOM 777 N N . PRO A 1 105 ? 34.602 -14.030 -37.939 1.00 50.72 105 PRO A N 1
ATOM 778 C CA . PRO A 1 105 ? 35.609 -12.989 -37.737 1.00 50.72 105 PRO A CA 1
ATOM 779 C C . PRO A 1 105 ? 35.290 -11.977 -36.630 1.00 50.72 105 PRO A C 1
ATOM 781 O O . PRO A 1 105 ? 34.150 -11.684 -36.278 1.00 50.72 105 PRO A O 1
ATOM 784 N N . ALA A 1 106 ? 36.380 -11.422 -36.108 1.00 53.47 106 ALA A N 1
ATOM 785 C CA . ALA A 1 106 ? 36.435 -10.326 -35.161 1.00 53.47 106 ALA A CA 1
ATOM 786 C C . ALA A 1 106 ? 35.738 -9.056 -35.679 1.00 53.47 106 ALA A C 1
ATOM 788 O O . ALA A 1 106 ? 35.962 -8.648 -36.817 1.00 53.47 106 ALA A O 1
ATOM 789 N N . ARG A 1 107 ? 34.989 -8.363 -34.809 1.00 46.78 107 ARG A N 1
ATOM 790 C CA . ARG A 1 107 ? 34.760 -6.912 -34.912 1.00 46.78 107 ARG A CA 1
ATOM 791 C C . ARG A 1 107 ? 34.423 -6.318 -33.547 1.00 46.78 107 ARG A C 1
ATOM 793 O O . ARG A 1 107 ? 33.691 -6.902 -32.754 1.00 46.78 107 ARG A O 1
ATOM 800 N N . GLY A 1 108 ? 35.074 -5.194 -33.273 1.00 51.41 108 GLY A N 1
ATOM 801 C CA . GLY A 1 108 ? 35.359 -4.696 -31.939 1.00 51.41 108 GLY A CA 1
ATOM 802 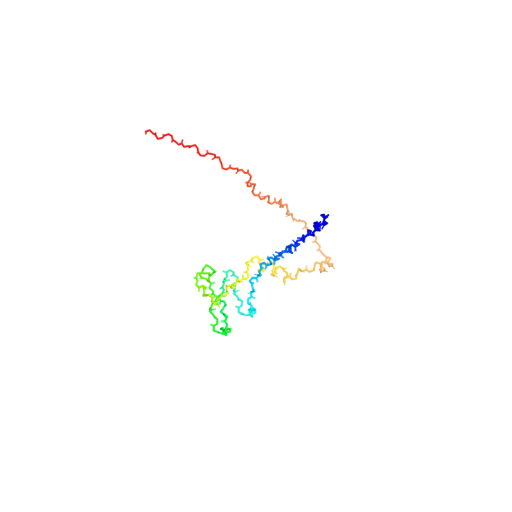C C . GLY A 1 108 ? 34.183 -4.091 -31.185 1.00 51.41 108 GLY A C 1
ATOM 803 O O . GLY A 1 108 ? 33.152 -3.721 -31.741 1.00 51.41 108 GLY A O 1
ATOM 804 N N . ARG A 1 109 ? 34.407 -3.931 -29.883 1.00 50.66 109 ARG A N 1
ATOM 805 C CA . ARG A 1 109 ? 33.703 -2.960 -29.050 1.00 50.66 109 ARG A CA 1
ATOM 806 C C . ARG A 1 109 ? 34.647 -2.496 -27.944 1.00 50.66 109 ARG A C 1
ATOM 808 O O . ARG A 1 109 ? 34.590 -2.962 -26.813 1.00 50.66 109 ARG A O 1
ATOM 815 N N . ASN A 1 110 ? 35.529 -1.565 -28.302 1.00 53.09 110 ASN A N 1
ATOM 816 C CA . ASN A 1 110 ? 36.111 -0.645 -27.333 1.00 53.09 110 ASN A CA 1
ATOM 817 C C . ASN A 1 110 ? 34.967 0.230 -26.815 1.00 53.09 110 ASN A C 1
ATOM 819 O O . ASN A 1 110 ? 34.531 1.143 -27.509 1.00 53.09 110 ASN A O 1
ATOM 823 N N . THR A 1 111 ? 34.456 -0.066 -25.624 1.00 58.53 111 THR A N 1
ATOM 824 C CA . THR A 1 111 ? 33.636 0.896 -24.879 1.00 58.53 111 THR A CA 1
ATOM 825 C C . THR A 1 111 ? 34.358 1.122 -23.558 1.00 58.53 111 THR A C 1
ATOM 827 O O . THR A 1 111 ? 34.362 0.206 -22.735 1.00 58.53 111 THR A O 1
ATOM 830 N N . PRO A 1 112 ? 35.041 2.262 -23.349 1.00 56.75 112 PRO A N 1
ATOM 831 C CA . PRO A 1 112 ? 35.561 2.569 -22.027 1.00 56.75 112 PRO A CA 1
ATOM 832 C C . PRO A 1 112 ? 34.384 2.721 -21.045 1.00 56.75 112 PRO A C 1
ATOM 834 O O . PRO A 1 112 ? 33.297 3.149 -21.455 1.00 56.75 112 PRO A O 1
ATOM 837 N N . PRO A 1 113 ? 34.562 2.366 -19.760 1.00 59.72 113 PRO A N 1
ATOM 838 C CA . PRO A 1 113 ? 33.539 2.599 -18.751 1.00 59.72 113 PRO A CA 1
ATOM 839 C C . PRO A 1 113 ? 33.220 4.097 -18.690 1.00 59.72 113 PRO A C 1
ATOM 841 O O . PRO A 1 113 ? 34.128 4.921 -18.598 1.00 59.72 113 PRO A O 1
ATOM 844 N N . ARG A 1 114 ? 31.933 4.464 -18.737 1.00 53.78 114 ARG A N 1
ATOM 845 C CA . ARG A 1 114 ? 31.504 5.827 -18.401 1.00 53.78 114 ARG A CA 1
ATOM 846 C C . ARG A 1 114 ? 31.776 6.048 -16.916 1.00 53.78 114 ARG A C 1
ATOM 848 O O . ARG A 1 114 ? 31.095 5.467 -16.076 1.00 53.78 114 ARG A O 1
ATOM 855 N N . THR A 1 115 ? 32.768 6.870 -16.603 1.00 60.41 115 THR A N 1
ATOM 856 C CA . THR A 1 115 ? 32.979 7.404 -15.257 1.00 60.41 115 THR A CA 1
ATOM 857 C C . THR A 1 115 ? 31.738 8.218 -14.851 1.00 60.41 115 THR A C 1
ATOM 859 O O . THR A 1 115 ? 31.244 8.997 -15.673 1.00 60.41 115 THR A O 1
ATOM 862 N N . PRO A 1 116 ? 31.191 8.046 -13.634 1.00 62.75 116 PRO A N 1
ATOM 863 C CA . PRO A 1 116 ? 30.133 8.918 -13.134 1.00 62.75 116 PRO A CA 1
ATOM 864 C C . PRO A 1 116 ? 30.638 10.366 -12.997 1.00 62.75 116 PRO A C 1
ATOM 866 O O . PRO A 1 116 ? 31.832 10.564 -12.758 1.00 62.75 116 PRO A O 1
ATOM 869 N N . PRO A 1 117 ? 29.768 11.383 -13.146 1.00 60.50 117 PRO A N 1
ATOM 870 C CA . PRO A 1 117 ? 30.157 12.768 -12.922 1.00 60.50 117 PRO A CA 1
ATOM 871 C C . PRO A 1 117 ? 30.544 12.978 -11.454 1.00 60.50 117 PRO A C 1
ATOM 873 O O . PRO A 1 117 ? 29.806 12.623 -10.537 1.00 60.50 117 PRO A O 1
ATOM 876 N N . ASP A 1 118 ? 31.725 13.553 -11.268 1.00 52.56 118 ASP A N 1
ATOM 877 C CA . ASP A 1 118 ? 32.322 13.916 -9.991 1.00 52.56 118 ASP A CA 1
ATOM 878 C C . ASP A 1 118 ? 31.517 15.058 -9.339 1.00 52.56 118 ASP A C 1
ATOM 880 O O . ASP A 1 118 ? 31.539 16.202 -9.795 1.00 52.56 118 ASP A O 1
ATOM 884 N N . THR A 1 119 ? 30.754 14.748 -8.289 1.00 59.66 119 THR A N 1
ATOM 885 C CA . THR A 1 119 ? 29.956 15.715 -7.508 1.00 59.66 119 THR A CA 1
ATOM 886 C C . THR A 1 119 ? 30.777 16.505 -6.483 1.00 59.66 119 THR A C 1
ATOM 888 O O . THR A 1 119 ? 30.203 17.182 -5.634 1.00 59.66 119 THR A O 1
ATOM 891 N N . THR A 1 120 ? 32.110 16.466 -6.539 1.00 57.16 120 THR A N 1
ATOM 892 C CA . THR A 1 120 ? 32.959 17.074 -5.496 1.00 57.16 120 THR A CA 1
ATOM 893 C C . THR A 1 120 ? 33.242 18.566 -5.718 1.00 57.16 120 THR A C 1
ATOM 895 O O . THR A 1 120 ? 33.950 19.186 -4.929 1.00 57.16 120 THR A O 1
ATOM 898 N N . LYS A 1 121 ? 32.678 19.202 -6.755 1.00 59.47 121 LYS A N 1
ATOM 899 C CA . LYS A 1 121 ? 32.832 20.650 -6.959 1.00 59.47 121 LYS A CA 1
ATOM 900 C C . LYS A 1 121 ? 31.721 21.433 -6.235 1.00 59.47 121 LYS A C 1
ATOM 902 O O . LYS A 1 121 ? 30.577 21.380 -6.691 1.00 59.47 121 LYS A O 1
ATOM 907 N N . PRO A 1 122 ? 32.012 22.192 -5.160 1.00 61.09 122 PRO A N 1
ATOM 908 C CA . PRO A 1 122 ? 31.030 23.102 -4.581 1.00 61.09 122 PRO A CA 1
ATOM 909 C C . PRO A 1 122 ? 30.667 24.222 -5.579 1.00 61.09 122 PRO A C 1
ATOM 911 O O . PRO A 1 122 ? 31.513 24.616 -6.394 1.00 61.09 122 PRO A O 1
ATOM 914 N N . PRO A 1 123 ? 29.425 24.743 -5.555 1.00 59.62 123 PRO A N 1
ATOM 915 C CA . PRO A 1 123 ? 29.028 25.862 -6.401 1.00 59.62 123 PRO A CA 1
ATOM 916 C C . PRO A 1 123 ? 29.884 27.086 -6.074 1.00 59.62 123 PRO A C 1
ATOM 918 O O . PRO A 1 123 ? 30.065 27.424 -4.908 1.00 59.62 123 PRO A O 1
ATOM 921 N N . ALA A 1 124 ? 30.400 27.749 -7.108 1.00 60.75 124 ALA A N 1
ATOM 922 C CA . ALA A 1 124 ? 31.098 29.014 -6.953 1.00 60.75 124 ALA A CA 1
ATOM 923 C C . ALA A 1 124 ? 30.161 30.053 -6.313 1.00 60.75 124 ALA A C 1
ATOM 925 O O . ALA A 1 124 ? 29.049 30.281 -6.794 1.00 60.75 124 ALA A O 1
ATOM 926 N N . GLU A 1 125 ? 30.645 30.645 -5.225 1.00 52.19 125 GLU A N 1
ATOM 927 C CA . GLU A 1 125 ? 30.084 31.772 -4.487 1.00 52.19 125 GLU A CA 1
ATOM 928 C C . GLU A 1 125 ? 29.505 32.837 -5.441 1.00 52.19 125 GLU A C 1
ATOM 930 O O . GLU A 1 125 ? 30.225 33.452 -6.232 1.00 52.19 125 GLU A O 1
ATOM 935 N N . ARG A 1 126 ? 28.188 33.064 -5.384 1.00 57.75 126 ARG A N 1
ATOM 936 C CA . ARG A 1 126 ? 27.544 34.190 -6.072 1.00 57.75 126 ARG A CA 1
ATOM 937 C C . ARG A 1 126 ? 27.824 35.457 -5.262 1.00 57.75 126 ARG A C 1
ATOM 939 O O . ARG A 1 126 ? 27.273 35.635 -4.182 1.00 57.75 126 ARG A O 1
ATOM 946 N N . ARG A 1 127 ? 28.683 36.330 -5.788 1.00 60.53 127 ARG A N 1
ATOM 947 C CA . ARG A 1 127 ? 28.932 37.678 -5.256 1.00 60.53 127 ARG A CA 1
ATOM 948 C C . ARG A 1 127 ? 27.630 38.503 -5.339 1.00 60.53 127 ARG A C 1
ATOM 950 O O . ARG A 1 127 ? 27.039 38.512 -6.419 1.00 60.53 127 ARG A O 1
ATOM 957 N N . PRO A 1 128 ? 27.164 39.179 -4.275 1.00 63.41 128 PRO A N 1
ATOM 958 C CA . PRO A 1 128 ? 26.037 40.101 -4.395 1.00 63.41 128 PRO A CA 1
ATOM 959 C C . PRO A 1 128 ? 26.466 41.371 -5.146 1.00 63.41 128 PRO A C 1
ATOM 961 O O . PRO A 1 128 ? 27.541 41.919 -4.890 1.00 63.41 128 PRO A O 1
ATOM 964 N N . GLU A 1 129 ? 25.634 41.811 -6.091 1.00 65.94 129 GLU A N 1
ATOM 965 C CA . GLU A 1 129 ? 25.779 43.104 -6.764 1.00 65.94 129 GLU A CA 1
ATOM 966 C C . GLU A 1 129 ? 25.547 44.258 -5.774 1.00 65.94 129 GLU A C 1
ATOM 968 O O . GLU A 1 129 ? 24.647 44.162 -4.934 1.00 65.94 129 GLU A O 1
ATOM 973 N N . PRO A 1 130 ? 26.325 45.353 -5.844 1.00 65.06 130 PRO A N 1
ATOM 974 C CA . PRO A 1 130 ? 26.024 46.557 -5.089 1.00 65.06 130 PRO A CA 1
ATOM 975 C C . PRO A 1 130 ? 24.853 47.292 -5.748 1.00 65.06 130 PRO A C 1
ATOM 977 O O . PRO A 1 130 ? 24.973 47.818 -6.852 1.00 65.06 130 PRO A O 1
ATOM 980 N N . THR A 1 131 ? 23.722 47.340 -5.052 1.00 59.16 131 THR A N 1
ATOM 981 C CA . THR A 1 131 ? 22.628 48.257 -5.371 1.00 59.16 131 THR A CA 1
ATOM 982 C C . THR A 1 131 ? 23.112 49.688 -5.135 1.00 59.16 131 THR A C 1
ATOM 984 O O . THR A 1 131 ? 23.548 50.008 -4.026 1.00 59.16 131 THR A O 1
ATOM 987 N N . SER A 1 132 ? 23.029 50.539 -6.156 1.00 60.38 132 SER A N 1
ATOM 988 C CA . SER A 1 132 ? 23.149 51.993 -6.031 1.00 60.38 132 SER A CA 1
ATOM 989 C C . SER A 1 132 ? 22.026 52.678 -6.785 1.00 60.38 132 SER A C 1
ATOM 991 O O . SER A 1 132 ? 21.524 52.083 -7.764 1.00 60.38 132 SER A O 1
#

Secondary structure (DSSP, 8-state):
------------------------PPPPP---GGGSPPTT-EEEEETT--GGGSPPPB-HHHHHHH--TTEEEEEPPPHHHHHHHHHHHS----TTS--S--------------PPP-TT-PPP--PPP---